Protei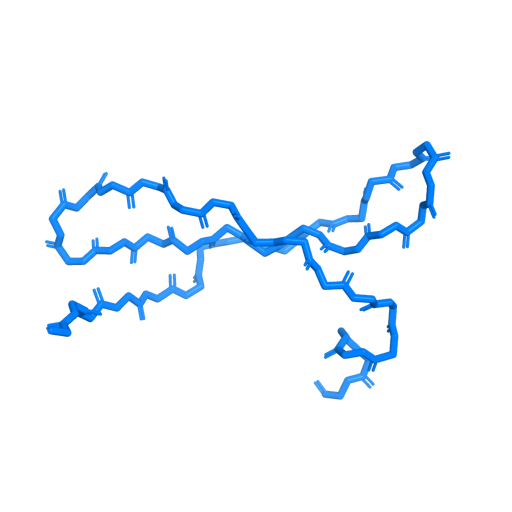n AF-A0A7V4EJD3-F1 (afdb_monomer_lite)

Foldseek 3Di:
DWDWDFPDWDADPVPRWIWTWIQTPVRDTDIDTDHPVVVPD

Sequence (41 aa):
MLSAKIETLGVDPQNGSVVVLLRTENDKLLPIVIGPLEAHH

Radius of gyration: 11.01 Å; chains: 1; bounding box: 28×13×30 Å

Secondary structure (DSSP, 8-state):
---EEEEEEEE-TTT--EEEEEEETTS-EEEEEE-TTTT--

InterPro domains:
  IPR003729 Bifunctional nuclease domain [PS51658] (1-41)
  IPR036104 Bifunctional nuclease superfamily [G3DSA:3.10.690.10] (1-41)
  IPR036104 Bifunctional nuclease superfamily [SSF103256] (5-40)

Organism: NCBI:txid1214928

Structure (mmCIF, N/CA/C/O backbone):
data_AF-A0A7V4EJD3-F1
#
_entry.id   AF-A0A7V4EJD3-F1
#
loop_
_atom_site.group_PDB
_atom_site.id
_atom_site.type_symbol
_atom_site.label_atom_id
_atom_site.label_alt_id
_atom_site.label_comp_id
_atom_site.label_asym_id
_atom_site.label_entity_id
_atom_site.label_seq_id
_atom_site.pdbx_PDB_ins_code
_atom_site.Cartn_x
_atom_site.Cartn_y
_atom_site.Cartn_z
_atom_site.occupancy
_atom_site.B_iso_or_equiv
_atom_site.auth_seq_id
_atom_site.auth_comp_id
_atom_site.auth_asym_id
_atom_site.auth_atom_id
_atom_site.pdbx_PDB_model_num
ATOM 1 N N . MET A 1 1 ? -6.015 9.265 15.484 1.00 83.31 1 MET A N 1
ATOM 2 C CA . MET A 1 1 ? -5.249 8.213 14.781 1.00 83.31 1 MET A CA 1
ATOM 3 C C . MET A 1 1 ? -6.219 7.079 14.489 1.00 83.31 1 MET A C 1
ATOM 5 O O . MET A 1 1 ? -7.004 6.784 15.378 1.00 83.31 1 MET A O 1
ATOM 9 N N . LEU A 1 2 ? -6.237 6.542 13.267 1.00 92.31 2 LEU A N 1
ATOM 10 C CA . LEU A 1 2 ? -7.181 5.504 12.824 1.00 92.31 2 LEU A CA 1
ATOM 11 C C . LEU A 1 2 ? -6.392 4.243 12.458 1.00 92.31 2 LEU A C 1
ATOM 13 O O . LEU A 1 2 ? -5.334 4.367 11.839 1.00 92.31 2 LEU A O 1
ATOM 17 N N . SER A 1 3 ? -6.883 3.065 12.836 1.00 94.88 3 SER A N 1
ATOM 18 C CA . SER A 1 3 ? -6.234 1.799 12.496 1.00 94.88 3 SER A CA 1
ATOM 19 C C . SER A 1 3 ? -6.464 1.441 11.026 1.00 94.88 3 SER A C 1
ATOM 21 O O . SER A 1 3 ? -7.538 1.688 10.467 1.00 94.88 3 SER A O 1
ATOM 23 N N . ALA A 1 4 ? -5.451 0.855 10.389 1.00 96.12 4 ALA A N 1
ATOM 24 C CA . ALA A 1 4 ? -5.512 0.403 9.005 1.00 96.12 4 ALA A CA 1
ATOM 25 C C . ALA A 1 4 ? -4.659 -0.850 8.787 1.00 96.12 4 ALA A C 1
ATOM 27 O O . ALA A 1 4 ? -3.696 -1.097 9.515 1.00 96.12 4 ALA A O 1
ATOM 28 N N . LYS A 1 5 ? -5.015 -1.635 7.771 1.00 95.75 5 LYS A N 1
ATOM 29 C CA . LYS A 1 5 ? -4.278 -2.820 7.320 1.00 95.75 5 LYS A CA 1
ATOM 30 C C . LYS A 1 5 ? -3.884 -2.665 5.860 1.00 95.75 5 LYS A C 1
ATOM 32 O O . LYS A 1 5 ? -4.558 -1.967 5.109 1.00 95.75 5 LYS A O 1
ATOM 37 N N . ILE A 1 6 ? -2.810 -3.337 5.462 1.00 94.25 6 ILE A N 1
ATOM 38 C CA . ILE A 1 6 ? -2.421 -3.427 4.055 1.00 94.25 6 ILE A CA 1
ATOM 39 C C . ILE A 1 6 ? -3.433 -4.323 3.339 1.00 94.25 6 ILE A C 1
ATOM 41 O O . ILE A 1 6 ? -3.627 -5.469 3.738 1.00 94.25 6 ILE A O 1
ATOM 45 N N . GLU A 1 7 ? -4.074 -3.782 2.308 1.00 93.31 7 GLU A N 1
ATOM 46 C CA . GLU A 1 7 ? -5.012 -4.499 1.441 1.00 93.31 7 GLU A CA 1
ATOM 47 C C . GLU A 1 7 ? -4.292 -5.057 0.210 1.00 93.31 7 GLU A C 1
ATOM 49 O O . GLU A 1 7 ? -4.447 -6.223 -0.144 1.00 93.31 7 GLU A O 1
ATOM 54 N N . THR A 1 8 ? -3.494 -4.223 -0.462 1.00 92.00 8 THR A N 1
ATOM 55 C CA . THR A 1 8 ? -2.728 -4.632 -1.643 1.00 92.00 8 THR A CA 1
ATOM 56 C C . THR A 1 8 ? -1.471 -3.786 -1.822 1.00 92.00 8 THR A C 1
ATOM 58 O O . THR A 1 8 ? -1.380 -2.66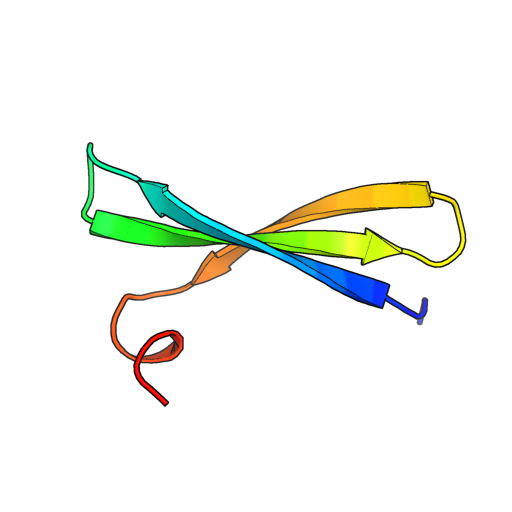6 -1.312 1.00 92.00 8 THR A O 1
ATOM 61 N N . LEU A 1 9 ? -0.506 -4.339 -2.553 1.00 91.69 9 LEU A N 1
ATOM 62 C CA . LEU A 1 9 ? 0.732 -3.693 -2.962 1.00 91.69 9 LEU A CA 1
ATOM 63 C C . LEU A 1 9 ? 0.898 -3.893 -4.468 1.00 91.69 9 LEU A C 1
ATOM 65 O O . LEU A 1 9 ? 0.764 -5.010 -4.969 1.00 91.69 9 LEU A O 1
ATOM 69 N N . GLY A 1 10 ? 1.192 -2.812 -5.184 1.00 90.38 10 GLY A N 1
ATOM 70 C CA . GLY A 1 10 ? 1.428 -2.834 -6.623 1.00 90.38 10 GLY A CA 1
ATOM 71 C C . GLY A 1 10 ? 2.533 -1.870 -7.028 1.00 90.38 10 GLY A C 1
ATOM 72 O O . GLY A 1 10 ? 2.888 -0.969 -6.275 1.00 90.38 10 GLY A O 1
ATOM 73 N N . VAL A 1 11 ? 3.075 -2.059 -8.227 1.00 90.75 11 VAL A N 1
ATOM 74 C CA . VAL A 1 11 ? 4.057 -1.147 -8.824 1.00 90.75 11 VAL A CA 1
ATOM 75 C C . VAL A 1 11 ? 3.359 -0.360 -9.923 1.00 90.75 11 VAL A C 1
ATOM 77 O O . VAL A 1 11 ? 2.707 -0.955 -10.783 1.00 90.75 11 VAL A O 1
ATOM 80 N N . ASP A 1 12 ? 3.482 0.963 -9.898 1.00 85.69 12 ASP A N 1
ATOM 81 C CA . ASP A 1 12 ? 3.035 1.821 -10.988 1.00 85.69 12 ASP A CA 1
ATOM 82 C C . ASP A 1 12 ? 3.993 1.644 -12.181 1.00 85.69 12 ASP A C 1
ATOM 84 O O . ASP A 1 12 ? 5.177 1.989 -12.088 1.00 85.69 12 ASP A O 1
ATOM 88 N N . PRO A 1 13 ? 3.514 1.112 -13.319 1.00 82.81 13 PRO A N 1
ATOM 89 C CA . PRO A 1 13 ? 4.361 0.839 -14.472 1.00 82.81 13 PRO A CA 1
ATOM 90 C C . PRO A 1 13 ? 4.882 2.107 -15.166 1.00 82.81 13 PRO A C 1
ATOM 92 O O . PRO A 1 13 ? 5.782 2.002 -15.996 1.00 82.81 13 PRO A O 1
ATOM 95 N N . GLN A 1 14 ? 4.339 3.295 -14.872 1.00 85.12 14 GLN A N 1
ATOM 96 C CA . GLN A 1 14 ? 4.741 4.547 -15.524 1.00 85.12 14 GLN A CA 1
ATOM 97 C C . GLN A 1 14 ? 6.009 5.154 -14.923 1.00 85.12 14 GLN A C 1
ATOM 99 O O . GLN A 1 14 ? 6.774 5.812 -15.626 1.00 85.12 14 GLN A O 1
ATOM 104 N N . ASN A 1 15 ? 6.224 4.964 -13.623 1.00 84.06 15 ASN A N 1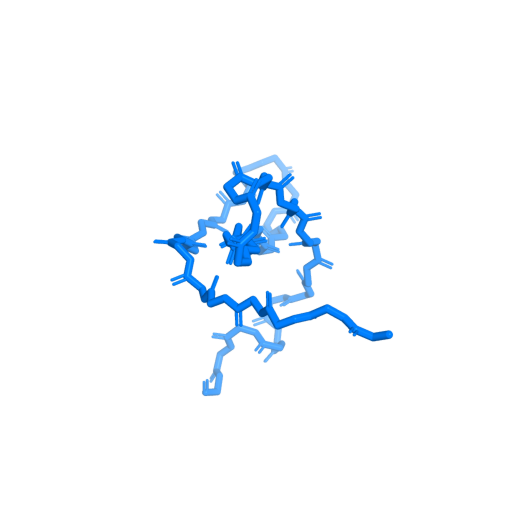
ATOM 105 C CA . ASN A 1 15 ? 7.297 5.623 -12.874 1.00 84.06 15 ASN A CA 1
ATOM 106 C C . ASN A 1 15 ? 8.066 4.669 -11.940 1.00 84.06 15 ASN A C 1
ATOM 108 O O . ASN A 1 15 ? 9.050 5.085 -11.332 1.00 84.06 15 ASN A O 1
ATOM 112 N N . GLY A 1 16 ? 7.646 3.404 -11.831 1.00 83.56 16 GLY A N 1
ATOM 113 C CA . GLY A 1 16 ? 8.279 2.403 -10.970 1.00 83.56 16 GLY A CA 1
ATOM 114 C C . GLY A 1 16 ? 8.036 2.619 -9.474 1.00 83.56 16 GLY A C 1
ATOM 115 O O . GLY A 1 16 ? 8.677 1.957 -8.659 1.00 83.56 16 GLY A O 1
ATOM 116 N N . SER A 1 17 ? 7.140 3.536 -9.101 1.00 88.44 17 SER A N 1
ATOM 117 C CA . SER A 1 17 ? 6.763 3.767 -7.705 1.00 88.44 17 SER A CA 1
ATOM 118 C C . SER A 1 17 ? 5.941 2.603 -7.181 1.00 88.44 17 SER A C 1
ATOM 120 O O . SER A 1 17 ? 5.217 1.947 -7.932 1.00 88.44 17 SER A O 1
ATOM 122 N N . VAL A 1 18 ? 5.999 2.374 -5.875 1.00 91.69 18 VAL A N 1
ATOM 123 C CA . VAL A 1 18 ? 5.194 1.339 -5.236 1.00 91.69 18 VAL A CA 1
ATOM 124 C C . VAL A 1 18 ? 3.976 1.986 -4.600 1.00 91.69 18 VAL A C 1
ATOM 126 O O . VAL A 1 18 ? 4.078 2.956 -3.854 1.00 91.69 18 VAL A O 1
ATOM 129 N N . VAL A 1 19 ? 2.803 1.452 -4.915 1.00 93.88 19 VAL A N 1
ATOM 130 C CA . VAL A 1 19 ? 1.527 1.880 -4.358 1.00 93.88 19 VAL A CA 1
ATOM 131 C C . VAL A 1 19 ? 1.086 0.845 -3.338 1.00 93.88 19 VAL A C 1
ATOM 133 O O . VAL A 1 19 ? 0.869 -0.322 -3.667 1.00 93.88 19 VAL A O 1
ATOM 136 N N . VAL A 1 20 ? 0.926 1.291 -2.097 1.00 94.56 20 VAL A N 1
ATOM 137 C CA . VAL A 1 20 ? 0.353 0.506 -1.006 1.00 94.56 20 VAL A CA 1
ATOM 138 C C . VAL A 1 20 ? -1.064 0.998 -0.771 1.00 94.56 20 VAL A C 1
ATOM 140 O O . VAL A 1 20 ? -1.286 2.175 -0.488 1.00 94.56 20 VAL A O 1
ATOM 143 N N . LEU A 1 21 ? -2.036 0.100 -0.881 1.00 95.62 21 LEU A N 1
ATOM 144 C CA . LEU A 1 21 ? -3.419 0.398 -0.549 1.00 95.62 21 LEU A CA 1
ATOM 145 C C . LEU A 1 21 ? -3.690 -0.045 0.882 1.00 95.62 21 LEU A C 1
ATOM 147 O O . LEU A 1 21 ? -3.612 -1.234 1.194 1.00 95.62 21 LEU A O 1
ATOM 151 N N . LEU A 1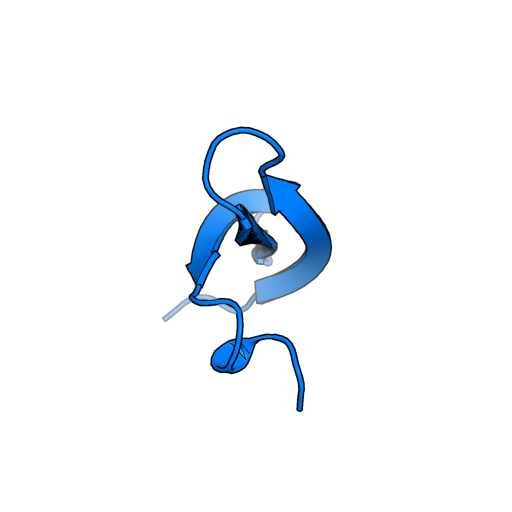 22 ? -4.028 0.905 1.748 1.00 96.38 22 LEU A N 1
ATOM 152 C CA . LEU A 1 22 ? -4.453 0.616 3.109 1.00 96.38 22 LEU A CA 1
ATOM 153 C C . LEU A 1 22 ? -5.979 0.606 3.193 1.00 96.38 22 LEU A C 1
ATOM 155 O O . LEU A 1 22 ? -6.633 1.540 2.728 1.00 96.38 22 LEU A O 1
ATOM 159 N N . ARG A 1 23 ? -6.542 -0.417 3.837 1.00 96.88 23 ARG A N 1
ATOM 160 C CA . ARG A 1 23 ? -7.942 -0.444 4.269 1.00 96.88 23 ARG A CA 1
ATOM 161 C C . ARG A 1 23 ? -8.010 -0.041 5.734 1.00 96.88 23 ARG A C 1
ATOM 163 O O . ARG A 1 23 ? -7.429 -0.697 6.600 1.00 96.88 23 ARG A O 1
ATOM 170 N N . THR A 1 24 ? -8.708 1.046 6.016 1.00 96.81 24 THR A N 1
ATOM 171 C CA . THR A 1 24 ? -8.947 1.518 7.382 1.00 96.81 24 THR A CA 1
ATOM 172 C C . THR A 1 24 ? -10.063 0.717 8.058 1.00 96.81 24 THR A C 1
ATOM 174 O O . THR A 1 24 ? -10.880 0.081 7.395 1.00 96.81 24 THR A O 1
ATOM 177 N N . GLU A 1 25 ? -10.155 0.786 9.388 1.00 95.88 25 GLU A N 1
ATOM 178 C CA . GLU A 1 25 ? -11.228 0.131 10.166 1.00 95.88 25 GLU A CA 1
ATOM 179 C C . GLU A 1 25 ? -12.653 0.633 9.847 1.00 95.88 25 GLU A C 1
ATOM 181 O O . GLU A 1 25 ? -13.626 0.008 10.251 1.00 95.88 25 GLU A O 1
ATOM 186 N N . ASN A 1 26 ? -12.784 1.746 9.116 1.00 95.81 26 ASN A N 1
ATOM 187 C CA . ASN A 1 26 ? -14.058 2.283 8.624 1.00 95.81 26 ASN A CA 1
ATOM 188 C C . ASN A 1 26 ? -14.262 2.072 7.111 1.00 95.81 26 ASN A C 1
ATOM 190 O O . ASN A 1 26 ? -14.966 2.857 6.476 1.00 95.81 26 ASN A O 1
ATOM 194 N N . ASP A 1 27 ? -13.602 1.057 6.544 1.00 94.06 27 ASP A N 1
ATOM 195 C CA . ASP A 1 27 ? -13.721 0.617 5.146 1.00 94.06 27 ASP A CA 1
ATOM 196 C C . ASP A 1 27 ? -13.344 1.661 4.085 1.00 94.06 27 ASP A C 1
ATOM 198 O O . ASP A 1 27 ? -13.691 1.534 2.909 1.00 94.06 27 ASP A O 1
ATOM 202 N N . LYS A 1 28 ? -12.579 2.687 4.467 1.00 96.00 28 LYS A N 1
ATOM 203 C CA . LYS A 1 28 ? -11.992 3.620 3.504 1.00 96.00 28 LYS A CA 1
ATOM 204 C C . LYS A 1 28 ? -10.686 3.056 2.964 1.00 96.00 28 LYS A C 1
ATOM 206 O O . LYS A 1 28 ? -9.904 2.427 3.676 1.00 96.00 28 LYS A O 1
ATOM 211 N N . LEU A 1 29 ? -10.448 3.331 1.689 1.00 95.38 29 LEU A N 1
ATOM 212 C CA . LEU A 1 29 ? -9.199 3.010 1.021 1.00 95.38 29 LEU A CA 1
ATOM 213 C C . LEU A 1 29 ? -8.295 4.240 1.023 1.00 95.38 29 LEU A C 1
ATOM 215 O O . LEU A 1 29 ? -8.715 5.328 0.626 1.00 95.38 29 LEU A O 1
ATOM 219 N N . LEU A 1 30 ? -7.059 4.055 1.470 1.00 95.19 30 LEU A N 1
ATOM 220 C CA . LEU A 1 30 ? -6.029 5.081 1.496 1.00 95.19 30 LEU A CA 1
ATOM 221 C C . LEU A 1 30 ? -4.833 4.608 0.659 1.00 95.19 30 LEU A C 1
ATOM 223 O O . LEU A 1 30 ? -4.084 3.743 1.117 1.00 95.19 30 LEU A O 1
ATOM 227 N N . PRO A 1 31 ? -4.652 5.138 -0.560 1.00 93.69 31 PRO A N 1
ATOM 228 C CA . PRO A 1 31 ? -3.465 4.861 -1.3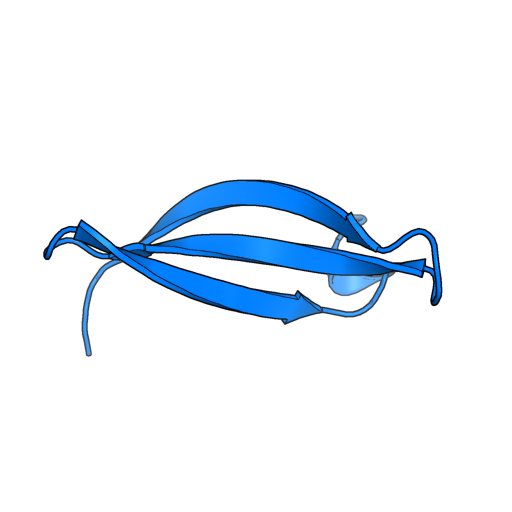54 1.00 93.69 31 PRO A CA 1
ATOM 229 C C . PRO A 1 31 ? -2.276 5.672 -0.829 1.00 93.69 31 PRO A C 1
ATOM 231 O O . PRO A 1 31 ? -2.381 6.882 -0.620 1.00 93.69 31 PRO A O 1
ATOM 234 N N . ILE A 1 32 ? -1.139 5.009 -0.639 1.00 93.69 32 ILE A N 1
ATOM 235 C CA . ILE A 1 32 ? 0.138 5.625 -0.275 1.00 93.69 32 ILE A CA 1
ATOM 236 C C . ILE A 1 32 ? 1.163 5.257 -1.340 1.00 93.69 32 ILE A C 1
ATOM 238 O O . ILE A 1 32 ? 1.311 4.086 -1.685 1.00 93.69 32 ILE A O 1
ATOM 242 N N . VAL A 1 33 ? 1.874 6.260 -1.849 1.00 92.81 33 VAL A N 1
ATOM 243 C CA . VAL A 1 33 ? 3.001 6.058 -2.761 1.00 92.81 33 VAL A CA 1
ATOM 244 C C . VAL A 1 33 ? 4.278 6.025 -1.934 1.00 92.81 33 VAL A C 1
ATOM 246 O O . VAL A 1 33 ? 4.565 6.972 -1.202 1.00 92.81 33 VAL A O 1
ATOM 249 N N . ILE A 1 34 ? 5.024 4.933 -2.046 1.00 91.00 34 ILE A N 1
ATOM 250 C CA . ILE A 1 34 ? 6.341 4.755 -1.437 1.00 91.00 34 ILE A CA 1
ATOM 251 C C . ILE A 1 34 ? 7.382 4.526 -2.535 1.00 91.00 34 ILE A C 1
ATOM 253 O O . ILE A 1 34 ? 7.053 4.143 -3.665 1.00 91.00 34 ILE A O 1
ATOM 257 N N . GLY A 1 35 ? 8.647 4.785 -2.217 1.00 88.31 35 GLY A N 1
ATOM 258 C CA . GLY A 1 35 ? 9.736 4.484 -3.130 1.00 88.31 35 GLY A CA 1
ATOM 259 C C . GLY A 1 35 ? 9.990 2.973 -3.238 1.00 88.31 35 GLY A C 1
ATOM 260 O O . GLY A 1 35 ? 9.504 2.170 -2.436 1.00 88.31 35 GLY A O 1
ATOM 261 N N . PRO A 1 36 ? 10.756 2.553 -4.257 1.00 85.06 36 PRO A N 1
ATOM 262 C CA . PRO A 1 36 ? 11.052 1.142 -4.487 1.00 85.06 36 PRO A CA 1
ATOM 263 C C . PRO A 1 36 ? 11.916 0.524 -3.380 1.00 85.06 36 PRO A C 1
ATOM 265 O O . PRO A 1 36 ? 11.831 -0.680 -3.154 1.00 85.06 36 PRO A O 1
ATOM 268 N N . LEU A 1 37 ? 12.730 1.322 -2.678 1.00 87.81 37 LEU A N 1
ATOM 269 C CA . LEU A 1 37 ? 13.572 0.833 -1.583 1.00 87.81 37 LEU A CA 1
ATOM 270 C C . LEU A 1 37 ? 12.749 0.537 -0.325 1.00 87.81 37 LEU A C 1
ATOM 272 O O . LEU A 1 37 ? 13.020 -0.446 0.356 1.00 87.81 37 LEU A O 1
ATOM 276 N N . GLU A 1 38 ? 11.712 1.331 -0.0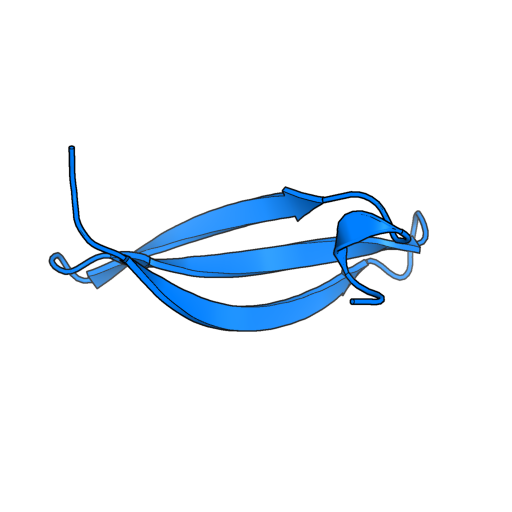51 1.00 85.69 38 GLU A N 1
ATOM 277 C CA . GLU A 1 38 ? 10.787 1.109 1.065 1.00 85.69 38 GLU A CA 1
ATOM 278 C C . GLU A 1 38 ? 9.957 -0.170 0.891 1.00 85.69 38 GLU A C 1
ATOM 280 O O . GLU A 1 38 ? 9.514 -0.758 1.873 1.00 85.69 38 GLU A O 1
ATOM 285 N N . ALA A 1 39 ? 9.752 -0.608 -0.351 1.00 82.69 39 ALA A N 1
ATOM 286 C CA . ALA A 1 39 ? 8.999 -1.815 -0.672 1.00 82.69 39 ALA A CA 1
ATOM 287 C C . ALA A 1 39 ? 9.836 -3.106 -0.660 1.00 82.69 39 ALA A C 1
ATOM 289 O O . ALA A 1 39 ? 9.269 -4.192 -0.753 1.00 82.69 39 ALA A O 1
ATOM 290 N N . HIS A 1 40 ? 11.168 -3.006 -0.611 1.00 78.12 40 HIS A N 1
ATOM 291 C CA . HIS A 1 40 ? 12.084 -4.139 -0.793 1.00 78.12 40 HIS A CA 1
ATOM 292 C C . HIS A 1 40 ? 12.577 -4.768 0.525 1.00 78.12 40 HIS A C 1
ATOM 294 O O . HIS A 1 40 ? 13.594 -5.463 0.524 1.00 78.12 40 HIS A O 1
ATOM 300 N N . HIS A 1 41 ? 11.890 -4.515 1.642 1.00 57.09 41 HIS A N 1
ATOM 301 C CA . HIS A 1 41 ? 12.250 -4.986 2.983 1.00 57.09 41 HIS A CA 1
ATOM 302 C C . HIS A 1 41 ? 11.158 -5.874 3.593 1.00 57.09 41 HIS A C 1
ATOM 304 O O . HIS A 1 41 ? 9.963 -5.598 3.359 1.00 57.09 41 HIS A O 1
#

pLDDT: mean 90.21, std 7.15, range [57.09, 96.88]